Protein AF-A0A6V7HU73-F1 (afdb_monomer)

Structure (mmCIF, N/CA/C/O backbone):
data_AF-A0A6V7HU73-F1
#
_entry.id   AF-A0A6V7HU73-F1
#
loop_
_atom_site.group_PDB
_atom_site.id
_atom_site.type_symbol
_atom_site.label_atom_id
_atom_site.label_alt_id
_atom_site.label_comp_id
_atom_site.label_asym_id
_atom_site.label_entity_id
_atom_site.label_seq_id
_atom_site.pdbx_PDB_ins_code
_atom_site.Cartn_x
_atom_site.Cartn_y
_atom_site.Cartn_z
_atom_site.occupancy
_atom_site.B_iso_or_e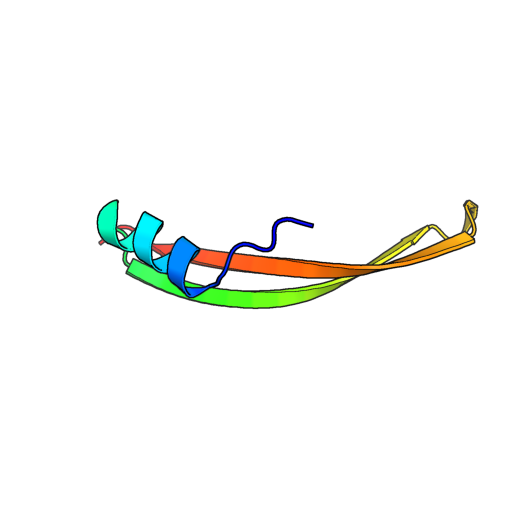quiv
_atom_site.auth_seq_id
_atom_site.auth_comp_id
_atom_site.auth_asym_id
_atom_site.auth_atom_id
_atom_site.pdbx_PDB_model_num
ATOM 1 N N . SER A 1 1 ? 16.690 4.098 3.569 1.00 52.34 1 SER A N 1
ATOM 2 C CA . SER A 1 1 ? 15.255 4.075 3.239 1.00 52.34 1 SER A CA 1
ATOM 3 C C . SER A 1 1 ? 14.460 4.008 4.522 1.00 52.34 1 SER A C 1
ATOM 5 O O . SER A 1 1 ? 14.687 3.087 5.294 1.00 52.34 1 SER A O 1
ATOM 7 N N . TYR A 1 2 ? 13.602 4.992 4.783 1.00 54.34 2 TYR A N 1
ATOM 8 C CA . TYR A 1 2 ? 12.627 4.916 5.870 1.00 54.34 2 TYR A CA 1
ATOM 9 C C . TYR A 1 2 ? 11.408 4.180 5.310 1.00 54.34 2 TYR A C 1
ATOM 11 O O . TYR A 1 2 ? 10.650 4.743 4.522 1.00 54.34 2 TYR A O 1
ATOM 19 N N . TYR A 1 3 ? 11.308 2.881 5.582 1.00 60.84 3 TYR A N 1
ATOM 20 C CA . TYR A 1 3 ? 10.137 2.104 5.194 1.00 60.84 3 TYR A CA 1
ATOM 21 C C . TYR A 1 3 ? 9.083 2.330 6.267 1.00 60.84 3 TYR A C 1
ATOM 23 O O . TYR A 1 3 ? 9.294 1.953 7.415 1.00 60.84 3 TYR A O 1
ATOM 31 N N . PHE A 1 4 ? 7.967 2.954 5.904 1.00 75.00 4 PHE A N 1
ATOM 32 C CA . PHE A 1 4 ? 6.803 2.930 6.778 1.00 75.00 4 PHE A CA 1
ATOM 33 C C . PHE A 1 4 ? 6.383 1.471 6.969 1.00 75.00 4 PHE A C 1
ATOM 35 O O . PHE A 1 4 ? 6.329 0.699 6.002 1.00 75.00 4 PHE A O 1
ATOM 42 N N . SER A 1 5 ? 6.134 1.081 8.215 1.00 89.19 5 SER A N 1
ATOM 43 C CA . SER A 1 5 ? 5.506 -0.203 8.493 1.00 89.19 5 SER A CA 1
ATOM 44 C C . SER A 1 5 ? 4.010 -0.099 8.186 1.00 89.19 5 SER A C 1
ATOM 46 O O . SER A 1 5 ? 3.414 0.978 8.307 1.00 89.19 5 SER A O 1
ATOM 48 N N . ILE A 1 6 ? 3.402 -1.203 7.751 1.00 93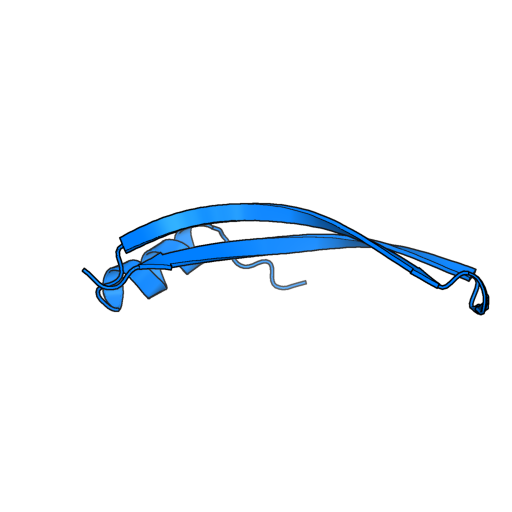.50 6 ILE A N 1
ATOM 49 C CA . ILE A 1 6 ? 1.950 -1.266 7.523 1.00 93.50 6 ILE A CA 1
ATOM 50 C C . ILE A 1 6 ? 1.217 -0.890 8.816 1.00 93.50 6 ILE A C 1
ATOM 52 O O . ILE A 1 6 ? 0.296 -0.079 8.800 1.00 93.50 6 ILE A O 1
ATOM 56 N N . GLU A 1 7 ? 1.692 -1.395 9.953 1.00 93.00 7 GLU A N 1
ATOM 57 C CA . GLU A 1 7 ? 1.092 -1.188 11.271 1.00 93.00 7 GLU A CA 1
ATOM 58 C C . GLU A 1 7 ? 1.106 0.288 11.682 1.00 93.00 7 GLU A C 1
ATOM 60 O O . GLU A 1 7 ? 0.136 0.789 12.250 1.00 93.00 7 GLU A O 1
ATOM 65 N N . GLU A 1 8 ? 2.191 1.006 11.389 1.00 93.00 8 GLU A N 1
ATOM 66 C CA . GLU A 1 8 ? 2.296 2.433 11.681 1.00 93.00 8 GLU A CA 1
ATOM 67 C C . GLU A 1 8 ? 1.329 3.262 10.831 1.00 93.00 8 GLU A C 1
ATOM 69 O O . GLU A 1 8 ? 0.628 4.124 11.367 1.00 93.00 8 GLU A O 1
ATOM 74 N N . ILE A 1 9 ? 1.232 2.956 9.534 1.00 93.62 9 ILE A N 1
ATOM 75 C CA . ILE A 1 9 ? 0.291 3.597 8.607 1.00 93.62 9 ILE A CA 1
ATOM 76 C C . ILE A 1 9 ? -1.149 3.348 9.069 1.00 93.62 9 ILE A C 1
ATOM 78 O O . ILE A 1 9 ? -1.924 4.294 9.219 1.00 93.62 9 ILE A O 1
ATOM 82 N N . GLU A 1 10 ? -1.508 2.099 9.360 1.00 95.00 10 GLU A N 1
ATOM 83 C CA . GLU A 1 10 ? -2.844 1.771 9.851 1.00 95.00 10 GLU A CA 1
ATOM 84 C C . GLU A 1 10 ? -3.169 2.484 11.161 1.00 95.00 10 GLU A C 1
ATOM 86 O O . GLU A 1 10 ? -4.260 3.036 11.301 1.00 95.00 10 GLU A O 1
ATOM 91 N N . ARG A 1 11 ? -2.233 2.501 12.116 1.00 95.19 11 ARG A N 1
ATOM 92 C CA . ARG A 1 11 ? -2.414 3.160 13.414 1.00 95.19 11 ARG A CA 1
ATOM 93 C C . ARG A 1 11 ? -2.689 4.652 13.250 1.00 95.19 11 ARG A C 1
ATOM 95 O O . ARG A 1 11 ? -3.596 5.168 13.896 1.00 95.19 11 ARG A O 1
ATOM 102 N N . ILE A 1 12 ? -1.937 5.340 12.389 1.00 95.12 12 ILE A N 1
ATOM 103 C CA . ILE A 1 12 ? -2.121 6.777 12.132 1.00 95.12 12 ILE A CA 1
ATOM 104 C C . ILE A 1 12 ? -3.532 7.052 11.598 1.00 95.12 12 ILE A C 1
ATOM 106 O O . ILE A 1 12 ? -4.217 7.939 12.106 1.00 95.12 12 ILE A O 1
ATOM 110 N N . PHE A 1 13 ? -3.995 6.277 10.615 1.00 95.19 13 PHE A N 1
ATOM 111 C CA . PHE A 1 13 ? -5.302 6.503 9.989 1.00 95.19 13 PHE A CA 1
ATOM 112 C C . PHE A 1 13 ? -6.480 6.056 10.861 1.00 95.19 13 PHE A C 1
ATOM 114 O O . PHE A 1 13 ? -7.478 6.774 10.929 1.00 95.19 13 PHE A O 1
ATOM 121 N N . LYS A 1 14 ? -6.350 4.944 11.595 1.00 95.81 14 LYS A N 1
ATOM 122 C CA . LYS A 1 14 ? -7.340 4.516 12.599 1.00 95.81 14 LYS A CA 1
ATOM 123 C C . LYS A 1 14 ? -7.510 5.581 13.685 1.00 95.81 14 LYS A C 1
ATOM 125 O O . LYS A 1 14 ? -8.634 5.958 13.999 1.00 95.81 14 LYS A O 1
ATOM 130 N N . ASN A 1 15 ? -6.410 6.145 14.191 1.00 96.62 15 ASN A N 1
ATOM 131 C CA . ASN A 1 15 ? -6.455 7.231 15.179 1.00 96.62 15 ASN A CA 1
ATOM 132 C C . ASN A 1 15 ? -7.061 8.527 14.619 1.00 96.62 15 ASN A C 1
ATOM 134 O O . ASN A 1 15 ? -7.642 9.307 15.368 1.00 96.62 15 ASN A O 1
ATOM 138 N N . ALA A 1 16 ? -6.953 8.751 13.309 1.00 95.81 16 ALA A N 1
ATOM 139 C CA . ALA A 1 16 ? -7.616 9.852 12.618 1.00 95.81 16 ALA A CA 1
ATOM 140 C C . ALA A 1 16 ? -9.106 9.576 12.307 1.00 95.81 16 ALA A C 1
ATOM 142 O O 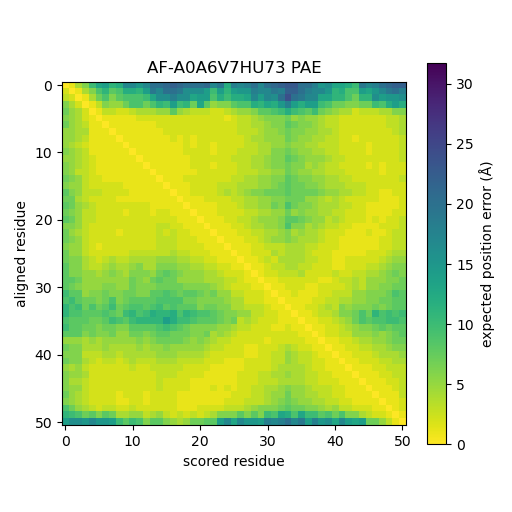. ALA A 1 16 ? -9.756 10.414 11.682 1.00 95.81 16 ALA A O 1
ATOM 143 N N . GLY A 1 17 ? -9.650 8.427 12.729 1.00 96.75 17 GLY A N 1
ATOM 144 C CA . GLY A 1 17 ? -11.060 8.066 12.569 1.00 96.75 17 GLY A CA 1
ATOM 145 C C . GLY A 1 17 ? -11.412 7.457 11.213 1.00 96.75 17 GLY A C 1
ATOM 146 O O . GLY A 1 17 ? -12.553 7.581 10.781 1.00 96.75 17 GLY A O 1
ATOM 147 N N . PHE A 1 18 ? -10.451 6.844 10.520 1.00 97.50 18 PHE A N 1
ATOM 148 C CA . PHE A 1 18 ? -10.697 6.130 9.267 1.00 97.50 18 PHE A CA 1
ATOM 149 C C . PHE A 1 18 ? -10.706 4.616 9.463 1.00 97.50 18 PHE A C 1
ATOM 151 O O . PHE A 1 18 ? -9.915 4.068 10.233 1.00 97.50 18 PHE A O 1
ATOM 158 N N . ASP A 1 19 ? -11.508 3.940 8.647 1.00 96.75 19 ASP A N 1
ATOM 159 C CA . ASP A 1 19 ? -11.441 2.496 8.480 1.00 96.75 19 ASP A CA 1
ATOM 160 C C . ASP A 1 19 ? -10.390 2.130 7.433 1.00 96.75 19 ASP A C 1
ATOM 162 O O . ASP A 1 19 ? -10.308 2.727 6.351 1.00 96.75 19 ASP A O 1
ATOM 166 N N . VAL A 1 20 ? -9.592 1.109 7.736 1.00 95.94 20 VAL A N 1
ATOM 167 C CA . VAL A 1 20 ? -8.603 0.569 6.800 1.00 95.94 20 VAL A CA 1
ATOM 168 C C . VAL A 1 20 ? -9.298 -0.412 5.870 1.00 95.94 20 VAL A C 1
ATOM 170 O O . VAL A 1 20 ? -9.845 -1.415 6.313 1.00 95.94 20 VAL A O 1
ATOM 173 N N . THR A 1 21 ? -9.275 -0.125 4.571 1.00 96.56 21 THR A N 1
ATOM 174 C CA . THR A 1 21 ? -9.790 -1.045 3.548 1.00 96.56 21 THR A CA 1
ATOM 175 C C . THR A 1 21 ? -8.688 -1.985 3.071 1.00 96.56 21 THR A C 1
ATOM 177 O O . THR A 1 21 ? -8.884 -3.193 3.030 1.00 96.56 21 THR A O 1
ATOM 180 N N . THR A 1 22 ? -7.523 -1.434 2.721 1.00 96.56 22 THR A N 1
ATOM 181 C CA . THR A 1 22 ? -6.324 -2.203 2.355 1.00 96.56 22 THR A CA 1
ATOM 182 C C . THR A 1 22 ? -5.080 -1.452 2.816 1.00 96.56 22 THR A C 1
ATOM 184 O O . THR A 1 22 ? -5.058 -0.224 2.760 1.00 96.56 22 THR A O 1
ATOM 187 N N . CYS A 1 23 ? -4.033 -2.156 3.236 1.00 96.19 23 CYS A N 1
ATOM 188 C CA . CYS A 1 23 ? -2.709 -1.589 3.482 1.00 96.19 23 CYS A CA 1
ATOM 189 C C . CYS A 1 23 ? -1.664 -2.684 3.257 1.00 96.19 23 CYS A C 1
ATOM 191 O O . CYS A 1 23 ? -1.630 -3.666 3.990 1.00 96.19 23 CYS A O 1
ATOM 193 N N . GLU A 1 24 ? -0.862 -2.564 2.201 1.00 95.50 24 GLU A N 1
ATOM 194 C CA . GLU A 1 24 ? 0.048 -3.631 1.776 1.00 95.50 24 GLU A CA 1
ATOM 195 C C . GLU A 1 24 ? 1.322 -3.088 1.122 1.00 95.50 24 GLU A C 1
ATOM 197 O O . GLU A 1 24 ? 1.368 -1.954 0.634 1.00 95.50 24 GLU A O 1
ATOM 202 N N . TYR A 1 25 ? 2.366 -3.918 1.089 1.00 93.94 25 TYR A N 1
ATOM 203 C CA . TYR A 1 25 ? 3.566 -3.633 0.314 1.00 93.94 25 TYR A CA 1
ATOM 204 C C . TYR A 1 25 ? 3.354 -4.005 -1.153 1.00 93.94 25 TYR A C 1
ATOM 206 O O . TYR A 1 25 ? 3.061 -5.153 -1.476 1.00 93.94 25 TYR A O 1
ATOM 214 N N . VAL A 1 26 ? 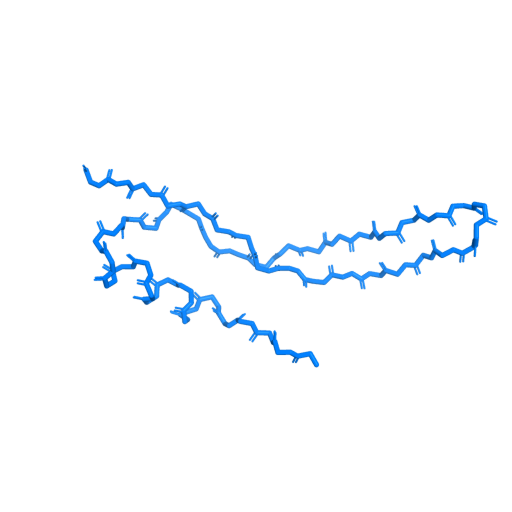3.593 -3.059 -2.056 1.00 94.06 26 VAL A N 1
ATOM 215 C CA . VAL A 1 26 ? 3.541 -3.279 -3.502 1.00 94.06 26 VAL A CA 1
ATOM 216 C C . VAL A 1 26 ? 4.919 -3.088 -4.116 1.00 94.06 26 VAL A C 1
ATOM 218 O O . VAL A 1 26 ? 5.617 -2.106 -3.853 1.00 94.06 26 VAL A O 1
ATOM 221 N N . GLN A 1 27 ? 5.317 -4.032 -4.964 1.00 92.56 27 GLN A N 1
ATOM 222 C CA . GLN A 1 27 ? 6.565 -3.949 -5.713 1.00 92.56 27 GLN A CA 1
ATOM 223 C C . GLN A 1 27 ? 6.295 -3.349 -7.086 1.00 92.56 27 GLN A C 1
ATOM 225 O O . GLN A 1 27 ? 5.365 -3.749 -7.786 1.00 92.56 27 GLN A O 1
ATOM 230 N N . ARG A 1 28 ? 7.112 -2.381 -7.487 1.00 92.94 28 ARG A N 1
ATOM 231 C CA . ARG A 1 28 ? 7.048 -1.773 -8.815 1.00 92.94 28 ARG A CA 1
ATOM 232 C C . ARG A 1 28 ? 8.438 -1.658 -9.397 1.00 92.94 28 ARG A C 1
ATOM 234 O O . ARG A 1 28 ? 9.419 -1.502 -8.678 1.00 92.94 28 ARG A O 1
ATOM 241 N N . ARG A 1 29 ? 8.513 -1.692 -10.719 1.00 92.62 29 ARG A N 1
ATOM 242 C CA . ARG A 1 29 ? 9.752 -1.518 -11.466 1.00 92.62 29 ARG A CA 1
ATOM 243 C C . ARG A 1 29 ? 9.680 -0.192 -12.201 1.00 92.62 29 ARG A C 1
ATOM 245 O O . ARG A 1 29 ? 8.705 0.071 -12.900 1.00 92.62 29 ARG A O 1
ATOM 252 N N . THR A 1 30 ? 10.678 0.660 -12.015 1.00 92.19 30 THR A N 1
ATOM 253 C CA . THR A 1 30 ? 10.806 1.861 -12.844 1.00 92.19 30 TH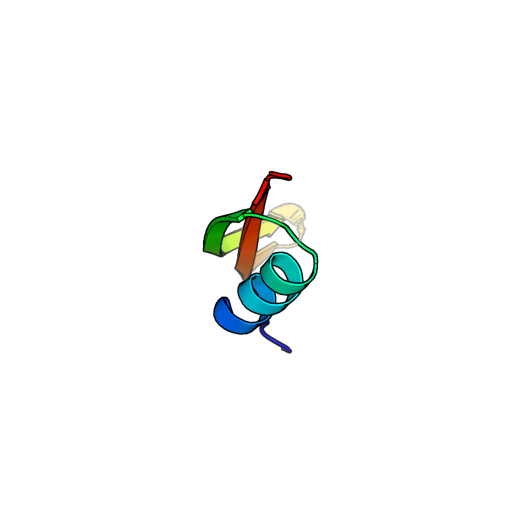R A CA 1
ATOM 254 C C . THR A 1 30 ? 11.736 1.523 -13.986 1.00 92.19 30 THR A C 1
ATOM 256 O O . THR A 1 30 ? 12.919 1.283 -13.748 1.00 92.19 30 THR A O 1
ATOM 259 N N . VAL A 1 31 ? 11.178 1.507 -15.196 1.00 94.06 31 VAL A N 1
ATOM 260 C CA . VAL A 1 31 ? 11.915 1.248 -16.430 1.00 94.06 31 VAL A CA 1
ATOM 261 C C . VAL A 1 31 ? 11.983 2.537 -17.239 1.00 94.06 31 VAL A C 1
ATOM 263 O O . VAL A 1 31 ? 10.950 3.112 -17.578 1.00 94.06 31 VAL A O 1
ATOM 266 N N . ASN A 1 32 ? 13.191 2.986 -17.561 1.00 94.00 32 AS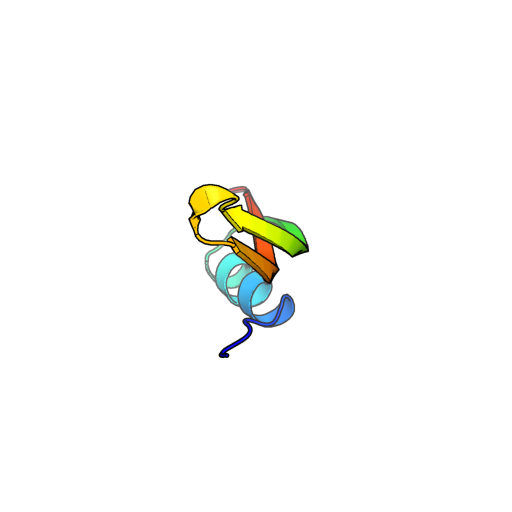N A N 1
ATOM 267 C CA . ASN A 1 32 ? 13.438 3.985 -18.592 1.00 94.00 32 ASN A CA 1
ATOM 268 C C . ASN A 1 32 ? 14.431 3.389 -19.589 1.00 94.00 32 ASN A C 1
ATOM 270 O O . ASN A 1 32 ? 15.625 3.311 -19.316 1.00 94.00 32 ASN A O 1
ATOM 274 N N . VAL A 1 33 ? 13.913 2.974 -20.744 1.00 92.75 33 VAL A N 1
ATOM 275 C CA . VAL A 1 33 ? 14.686 2.272 -21.777 1.00 92.75 33 VAL A CA 1
ATOM 276 C C . VAL A 1 33 ? 15.777 3.163 -22.373 1.00 92.75 33 VAL A C 1
ATOM 278 O O . VAL A 1 33 ? 16.874 2.682 -22.630 1.00 92.75 33 VAL A O 1
ATOM 281 N N . LYS A 1 34 ? 15.504 4.462 -22.554 1.00 95.94 34 LYS A N 1
ATOM 282 C CA . LYS A 1 34 ? 16.461 5.411 -23.142 1.00 95.94 34 LYS A CA 1
ATOM 283 C C . LYS A 1 34 ? 17.681 5.616 -22.242 1.00 95.94 34 LYS A C 1
ATOM 285 O O . LYS A 1 34 ? 18.800 5.672 -22.733 1.00 95.94 34 LYS A O 1
ATOM 290 N N . GLU A 1 35 ? 17.446 5.701 -20.936 1.00 93.88 35 GLU A N 1
ATOM 291 C CA . GLU A 1 35 ? 18.487 5.936 -19.929 1.00 93.88 35 GLU A CA 1
ATOM 292 C C . GLU A 1 35 ? 19.067 4.625 -19.357 1.00 93.88 35 GLU A C 1
ATOM 294 O O . GLU A 1 35 ? 19.904 4.664 -18.460 1.00 93.88 35 GLU A O 1
ATOM 299 N N . GLY A 1 36 ? 18.606 3.455 -19.824 1.00 93.31 36 GLY A N 1
ATOM 300 C CA . GLY A 1 36 ? 19.047 2.146 -19.324 1.00 93.31 36 GLY A CA 1
ATOM 301 C C . GLY A 1 36 ? 18.687 1.874 -17.858 1.00 93.31 36 GLY A C 1
ATOM 302 O O . GLY A 1 36 ? 19.334 1.062 -17.200 1.00 93.31 36 GLY A O 1
ATOM 303 N N . ILE A 1 37 ? 17.674 2.557 -17.320 1.00 93.44 37 ILE A N 1
ATOM 304 C CA . ILE A 1 37 ? 17.278 2.421 -15.917 1.00 93.44 37 ILE A CA 1
ATOM 305 C C . ILE A 1 37 ? 16.266 1.289 -15.797 1.00 93.44 37 ILE A C 1
ATOM 307 O O . ILE A 1 37 ? 15.190 1.354 -16.388 1.00 93.44 37 ILE A O 1
ATOM 311 N N . ASP A 1 38 ? 16.580 0.307 -14.960 1.00 93.94 38 ASP A N 1
ATOM 312 C CA . ASP A 1 38 ? 15.652 -0.728 -14.521 1.00 93.94 38 ASP A CA 1
ATOM 313 C C . ASP A 1 38 ? 15.896 -1.020 -13.036 1.00 93.94 38 ASP A C 1
ATOM 315 O O . ASP A 1 38 ? 16.865 -1.680 -12.660 1.00 93.94 38 ASP A O 1
ATOM 319 N N . VAL A 1 39 ? 15.047 -0.453 -12.174 1.00 94.25 39 VAL A N 1
ATOM 320 C CA . VAL A 1 39 ? 15.237 -0.527 -10.719 1.00 94.25 39 VAL A CA 1
ATOM 321 C C . VAL A 1 39 ? 13.936 -0.944 -10.023 1.00 94.25 39 VAL A C 1
ATOM 323 O O . VAL A 1 39 ? 12.916 -0.252 -10.184 1.00 94.25 39 VAL A O 1
ATOM 326 N N . PRO A 1 40 ? 13.948 -2.028 -9.218 1.00 93.88 40 PRO A N 1
ATOM 327 C CA . PRO A 1 40 ? 12.815 -2.415 -8.389 1.00 93.88 40 PRO A CA 1
ATOM 328 C C . PRO A 1 40 ? 12.667 -1.471 -7.188 1.00 93.88 40 PRO A C 1
ATOM 330 O O . PRO A 1 40 ? 13.644 -1.026 -6.587 1.00 93.88 40 PRO A O 1
ATOM 333 N N . ARG A 1 41 ? 11.425 -1.165 -6.825 1.00 91.50 41 ARG A N 1
ATOM 334 C CA . ARG A 1 41 ? 11.044 -0.317 -5.693 1.00 91.50 41 ARG A CA 1
ATOM 335 C C . ARG A 1 41 ? 9.901 -0.975 -4.932 1.00 91.50 41 ARG A C 1
ATOM 337 O O . ARG A 1 41 ? 8.984 -1.521 -5.542 1.00 91.50 41 ARG A O 1
ATOM 344 N N . ILE A 1 42 ? 9.943 -0.881 -3.608 1.00 90.00 42 ILE A N 1
ATOM 345 C CA . ILE A 1 42 ? 8.876 -1.339 -2.716 1.00 90.00 42 ILE A CA 1
ATOM 346 C C . ILE A 1 42 ? 8.168 -0.104 -2.166 1.00 90.00 42 ILE A C 1
ATOM 348 O O . ILE A 1 42 ? 8.820 0.817 -1.675 1.00 90.00 42 ILE A O 1
ATOM 352 N N . PHE A 1 43 ? 6.844 -0.088 -2.249 1.00 91.06 43 PHE A N 1
ATOM 353 C CA . PHE A 1 43 ? 5.987 0.967 -1.717 1.00 91.06 43 PHE A CA 1
ATOM 354 C C . PHE A 1 43 ? 5.018 0.373 -0.701 1.00 91.06 43 PHE A C 1
ATOM 356 O O . PHE A 1 43 ? 4.621 -0.776 -0.851 1.00 91.06 43 PHE A O 1
ATOM 363 N N . VAL A 1 44 ? 4.584 1.160 0.281 1.00 93.31 44 VAL A N 1
ATOM 364 C CA . VAL A 1 44 ? 3.350 0.868 1.022 1.00 93.31 44 VAL A CA 1
ATOM 365 C C . VAL A 1 44 ? 2.204 1.543 0.283 1.00 93.31 44 VAL A C 1
ATOM 367 O O . VAL A 1 44 ? 2.280 2.737 -0.012 1.00 93.31 44 VAL A O 1
ATOM 370 N N . GLN A 1 45 ? 1.152 0.796 -0.030 1.00 94.25 45 GLN A N 1
ATOM 371 C CA . GLN A 1 45 ? -0.065 1.319 -0.634 1.00 94.25 45 GLN A CA 1
ATOM 372 C C . GLN A 1 45 ? -1.250 1.015 0.276 1.00 94.25 45 GLN A C 1
ATOM 374 O O . GLN A 1 45 ? -1.453 -0.127 0.679 1.00 94.25 45 GLN A O 1
ATOM 379 N N . ALA A 1 46 ? -2.043 2.040 0.588 1.00 95.38 46 ALA A N 1
ATOM 380 C CA . ALA A 1 46 ? -3.191 1.904 1.469 1.00 95.38 46 ALA A CA 1
ATOM 381 C C . ALA A 1 46 ? -4.435 2.609 0.919 1.00 95.38 46 ALA A C 1
ATOM 383 O O . ALA A 1 46 ? -4.334 3.615 0.213 1.00 95.38 46 ALA A O 1
ATOM 384 N N . LYS A 1 47 ? -5.608 2.069 1.249 1.00 97.12 47 LYS A N 1
ATOM 385 C CA . LYS A 1 47 ? -6.926 2.650 0.989 1.00 97.12 47 LYS A CA 1
ATOM 386 C C . LYS A 1 47 ? -7.670 2.754 2.309 1.00 97.12 47 LYS A C 1
ATOM 388 O O . LYS A 1 47 ? -7.780 1.771 3.041 1.00 97.12 47 LYS A O 1
ATOM 393 N N . PHE A 1 48 ? -8.212 3.935 2.567 1.00 96.94 48 PHE A N 1
ATOM 394 C CA . PHE A 1 48 ? -8.967 4.236 3.774 1.00 96.94 48 PHE A CA 1
ATOM 395 C C . PHE A 1 48 ? -10.335 4.778 3.407 1.00 96.94 48 PHE A C 1
ATOM 397 O O . PHE A 1 48 ? -10.502 5.425 2.369 1.00 96.94 48 PHE A O 1
ATOM 404 N N . LYS A 1 49 ? -11.300 4.544 4.284 1.00 96.81 49 LYS A N 1
ATOM 405 C CA . LYS A 1 49 ? -12.668 5.021 4.138 1.00 96.81 49 LYS A CA 1
ATOM 406 C C . LYS A 1 49 ? -13.036 5.837 5.378 1.00 96.81 49 LYS A C 1
ATOM 408 O O . LYS A 1 49 ? -12.672 5.464 6.488 1.00 96.81 49 LYS A O 1
ATOM 413 N N . LYS A 1 50 ? -13.726 6.966 5.184 1.00 90.19 50 LYS A N 1
ATOM 414 C CA . LYS A 1 50 ? -14.395 7.643 6.302 1.00 90.19 50 LYS A CA 1
ATOM 415 C C . LYS A 1 50 ? -15.643 6.836 6.694 1.00 90.19 50 LYS A C 1
ATOM 417 O O . LYS A 1 50 ? -16.348 6.436 5.761 1.00 90.19 50 LYS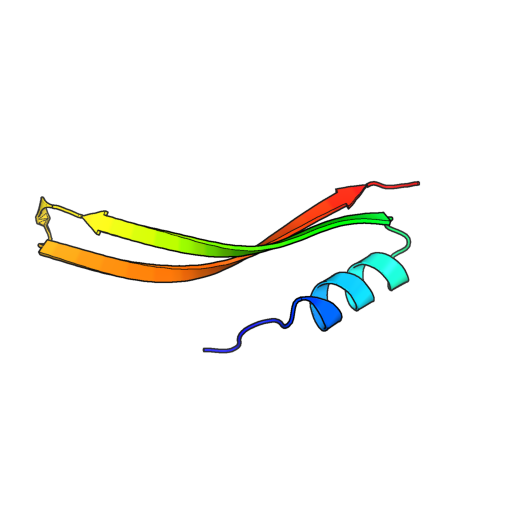 A O 1
ATOM 422 N N . PRO A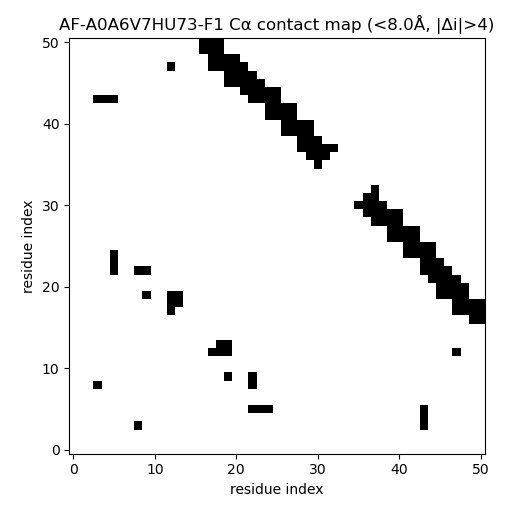 1 51 ? -15.883 6.605 7.996 1.00 75.69 51 PRO A N 1
ATOM 423 C CA . PRO A 1 51 ? -17.056 5.891 8.494 1.00 75.69 51 PRO A CA 1
ATOM 424 C C . PRO A 1 51 ? -18.364 6.404 7.887 1.00 75.69 51 PRO A C 1
ATOM 426 O O . PRO A 1 51 ? -18.507 7.645 7.764 1.00 75.69 51 PRO A O 1
#

Secondary structure (DSSP, 8-state):
-----HHHHHHHHHHTTPEEEEEEEEEEEEEETTTTEEEEEEEEEEEEE--

pLDDT: mean 91.28, std 9.81, range [52.34, 97.5]

Radius of gyration: 14.81 Å; Cα contacts (8 Å, |Δi|>4): 77; chains: 1; bounding box: 36×14×38 Å

Nearest PDB structures (foldseek):
  8p7c-assembly1_A  TM=7.652E-01  e=8.685E-03  Homo sapiens
  2q3v-assembly1_B  TM=6.705E-01  e=1.306E+00  Arabidopsis thaliana
  3u8j-assembly2_G  TM=6.794E-01  e=1.786E+00  Lymnaea stagnalis
  1uw6-assembly3_O  TM=6.723E-01  e=1.678E+00  Lymnaea stagnalis
  7txf-assembly1_C  TM=6.396E-01  e=1.902E+00  Lymnaea stagnalis

Foldseek 3Di:
DPADDQVNVCVVVVVVQKDWPDWDKDKDWDDDPVVRGTDIDIHIDTDIDHD

Mean predicted aligne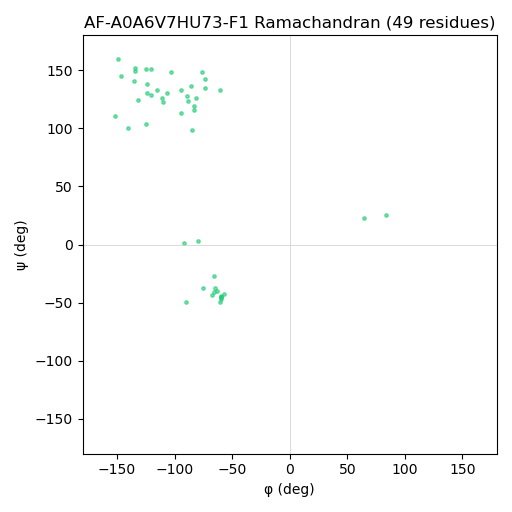d error: 4.37 Å

Sequence (51 aa):
SYYFSIEEIERIFKNAGFDVTTCEYVQRRTVNVKEGIDVPRIFVQAKFKKP

Organism: NCBI:txid1563983

Solvent-accessible surface area (backbone atoms only — not comparable to full-atom values): 3282 Å² total; per-residue (Å²): 134,91,74,79,50,62,67,58,54,50,50,57,42,43,76,71,59,30,46,80,75,46,69,46,81,44,80,47,70,53,74,38,80,91,79,69,41,76,47,81,45,79,41,79,50,72,44,72,41,77,124